Protein AF-A0A3B9GHM7-F1 (afdb_monomer_lite)

Structure (mmCIF, N/CA/C/O backbone):
data_AF-A0A3B9GHM7-F1
#
_entry.id   AF-A0A3B9GHM7-F1
#
loop_
_atom_site.group_PDB
_atom_site.id
_atom_site.type_symbol
_atom_site.label_atom_id
_atom_site.label_alt_id
_atom_site.label_comp_id
_atom_site.label_asym_id
_atom_site.label_entity_id
_atom_site.label_seq_id
_atom_site.pdbx_PDB_ins_code
_atom_site.Cartn_x
_atom_site.Cartn_y
_atom_site.Cartn_z
_atom_site.occupancy
_atom_site.B_iso_or_equiv
_atom_site.auth_seq_id
_atom_site.auth_comp_id
_atom_site.auth_asym_id
_atom_site.auth_atom_id
_atom_site.pdbx_PDB_model_num
ATOM 1 N N . MET A 1 1 ? -2.610 50.079 23.858 1.00 41.28 1 MET A N 1
ATOM 2 C CA . MET A 1 1 ? -3.013 50.509 22.504 1.00 41.28 1 MET A CA 1
ATOM 3 C C . MET A 1 1 ? -2.673 49.371 21.551 1.00 41.28 1 MET A C 1
ATOM 5 O O . MET A 1 1 ? -1.506 49.026 21.486 1.00 41.28 1 MET A O 1
ATOM 9 N N . GLY A 1 2 ? -3.676 48.769 20.901 1.00 42.47 2 GLY A N 1
ATOM 10 C CA . GLY A 1 2 ? -3.501 47.910 19.717 1.00 42.47 2 GLY A CA 1
ATOM 11 C C . GLY A 1 2 ? -3.105 46.447 19.949 1.00 42.47 2 GLY A C 1
ATOM 12 O O . GLY A 1 2 ? -1.959 46.135 20.226 1.00 42.47 2 GLY A O 1
ATOM 13 N N . ILE A 1 3 ? -4.091 45.574 19.783 1.00 46.25 3 ILE A N 1
ATOM 14 C CA . ILE A 1 3 ? -4.112 44.104 19.831 1.00 46.25 3 ILE A CA 1
ATOM 15 C C . ILE A 1 3 ? -3.685 43.440 18.502 1.00 46.25 3 ILE A C 1
ATOM 17 O O . ILE A 1 3 ? -3.921 44.026 17.454 1.00 46.25 3 ILE A O 1
ATOM 21 N N . ALA A 1 4 ? -3.160 42.203 18.601 1.00 46.88 4 ALA A N 1
ATOM 22 C CA . ALA A 1 4 ? -3.225 41.044 17.677 1.00 46.88 4 ALA A CA 1
ATOM 23 C C . ALA A 1 4 ? -2.956 41.262 16.161 1.00 46.88 4 ALA A C 1
ATOM 25 O O . ALA A 1 4 ? -3.544 42.107 15.506 1.00 46.88 4 ALA A O 1
ATOM 26 N N . THR A 1 5 ? -2.195 40.417 15.460 1.00 48.84 5 THR A N 1
ATOM 27 C CA . THR A 1 5 ? -2.688 39.099 15.024 1.00 48.84 5 THR A CA 1
ATOM 28 C C . THR A 1 5 ? -1.543 38.327 14.372 1.00 48.84 5 THR A C 1
ATOM 30 O O . THR A 1 5 ? -1.069 38.675 13.296 1.00 48.84 5 THR A O 1
ATOM 33 N N . GLY A 1 6 ? -1.125 37.251 15.023 1.00 43.59 6 GLY A N 1
ATOM 34 C CA . GLY A 1 6 ? -0.278 36.215 14.451 1.00 43.59 6 GLY A CA 1
ATOM 35 C C . GLY A 1 6 ? -0.836 34.876 14.894 1.00 43.59 6 GLY A C 1
ATOM 36 O O . GLY A 1 6 ? -0.182 34.152 15.637 1.00 43.59 6 GLY A O 1
ATOM 37 N N . CYS A 1 7 ? -2.093 34.602 14.533 1.00 41.62 7 CYS A N 1
ATOM 38 C CA . CYS A 1 7 ? -2.743 33.319 14.771 1.00 41.62 7 CYS A CA 1
ATOM 39 C C . CYS A 1 7 ? -2.025 32.243 13.949 1.00 41.62 7 CYS A C 1
ATOM 41 O O . CYS A 1 7 ? -2.423 31.909 12.837 1.00 41.62 7 CYS A O 1
ATOM 43 N N . ARG A 1 8 ? -0.937 31.708 14.501 1.00 45.16 8 ARG A N 1
ATOM 44 C CA . ARG A 1 8 ? -0.385 30.419 14.107 1.00 45.16 8 ARG A CA 1
ATOM 45 C C . ARG A 1 8 ? -1.374 29.391 14.644 1.00 45.16 8 ARG A C 1
ATOM 47 O O . ARG A 1 8 ? -1.529 29.282 15.856 1.00 45.16 8 ARG A O 1
ATOM 54 N N . ALA A 1 9 ? -2.124 28.781 13.730 1.00 47.12 9 ALA A N 1
ATOM 55 C CA . ALA A 1 9 ? -3.221 27.864 14.006 1.00 47.12 9 ALA A CA 1
ATOM 56 C C . ALA A 1 9 ? -2.912 26.959 15.208 1.00 47.12 9 ALA A C 1
ATOM 58 O O . ALA A 1 9 ? -1.979 26.157 15.177 1.00 47.12 9 ALA A O 1
ATOM 59 N N . LEU A 1 10 ? -3.685 27.142 16.278 1.00 45.12 10 LEU A N 1
ATOM 60 C CA . LEU A 1 10 ? -3.713 26.246 17.422 1.00 45.12 10 LEU A CA 1
ATOM 61 C C . LEU A 1 10 ? -4.266 24.913 16.910 1.00 45.12 10 LEU A C 1
ATOM 63 O O . LEU A 1 10 ? -5.456 24.801 16.617 1.00 45.12 10 LEU A O 1
ATOM 67 N N . TYR A 1 11 ? -3.379 23.937 16.728 1.00 46.44 11 TYR A N 1
ATOM 68 C CA . TYR A 1 11 ? -3.739 22.561 16.412 1.00 46.44 11 TYR A CA 1
ATOM 69 C C . TYR A 1 11 ? -4.412 21.974 17.649 1.00 46.44 11 TYR A C 1
ATOM 71 O O . TYR A 1 11 ? -3.750 21.545 18.589 1.00 46.44 11 TYR A O 1
ATOM 79 N N . ASN A 1 12 ? -5.737 22.045 17.685 1.00 63.19 12 ASN A N 1
ATOM 80 C CA . ASN A 1 12 ? -6.531 21.453 18.746 1.00 63.19 12 ASN A CA 1
ATOM 81 C C . ASN A 1 12 ? -7.598 20.553 18.117 1.00 63.19 12 ASN A C 1
ATOM 83 O O . ASN A 1 12 ? -8.761 20.951 18.055 1.00 63.19 12 ASN A O 1
ATOM 87 N N . PRO A 1 13 ? -7.252 19.356 17.619 1.00 50.50 13 PRO A N 1
ATOM 88 C CA . PRO A 1 13 ? -8.265 18.348 17.417 1.00 50.50 13 PRO A CA 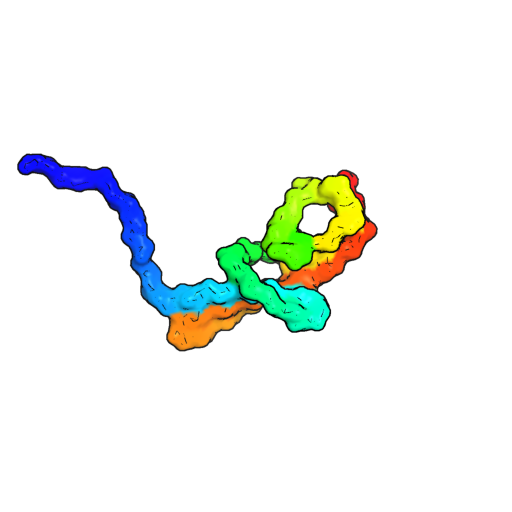1
ATOM 89 C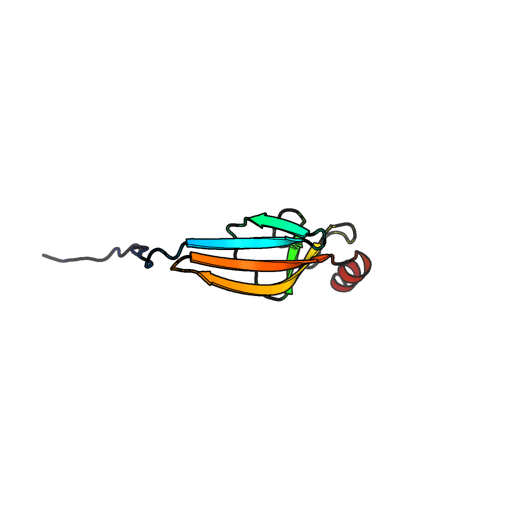 C . PRO A 1 13 ? -8.570 17.722 18.781 1.00 50.50 13 PRO A C 1
ATOM 91 O O . PRO A 1 13 ? -7.690 17.476 19.605 1.00 50.50 13 PRO A O 1
ATOM 94 N N . ILE A 1 14 ? -9.848 17.469 19.031 1.00 51.38 14 ILE A N 1
ATOM 95 C CA . ILE A 1 14 ? -10.282 16.344 19.862 1.00 51.38 14 ILE A CA 1
ATOM 96 C C . ILE A 1 14 ? -9.321 15.185 19.550 1.00 51.38 14 ILE A C 1
ATOM 98 O O . ILE A 1 14 ? -9.115 14.931 18.370 1.00 51.38 14 ILE A O 1
ATOM 102 N N . MET A 1 15 ? -8.657 14.600 20.557 1.00 51.31 15 MET A N 1
ATOM 103 C CA . MET A 1 15 ? -7.639 13.546 20.395 1.00 51.31 15 MET A CA 1
ATOM 104 C C . MET A 1 15 ? -8.223 12.340 19.650 1.00 51.31 15 MET A C 1
ATOM 106 O O . MET A 1 15 ? -8.623 11.363 20.269 1.00 51.31 15 MET A O 1
ATOM 110 N N . THR A 1 16 ? -8.308 12.430 18.332 1.00 58.28 16 THR A N 1
ATOM 111 C CA . THR A 1 16 ? -8.529 11.305 17.448 1.00 58.28 16 THR A CA 1
ATOM 112 C C . THR A 1 16 ? -7.180 10.929 16.898 1.00 58.28 16 THR A C 1
ATOM 114 O O . THR A 1 16 ? -6.637 11.638 16.055 1.00 58.28 16 THR A O 1
ATOM 117 N N . ILE A 1 17 ? -6.595 9.880 17.471 1.00 74.12 17 ILE A N 1
ATOM 118 C CA . ILE A 1 17 ? -5.359 9.289 16.965 1.00 74.12 17 ILE A CA 1
ATOM 119 C C . ILE A 1 17 ? -5.724 8.690 15.607 1.00 74.12 17 ILE A C 1
ATOM 121 O O . ILE A 1 17 ? -6.509 7.747 15.548 1.00 74.12 17 ILE A O 1
ATOM 125 N N . GLU A 1 18 ? -5.254 9.309 14.523 1.00 80.75 18 GLU A N 1
ATOM 126 C CA . GLU A 1 18 ? -5.438 8.801 13.163 1.00 80.75 18 GLU A CA 1
ATOM 127 C C . GLU A 1 18 ? -4.236 7.925 12.812 1.00 80.75 18 GLU A C 1
ATOM 129 O O . GLU A 1 18 ? -3.130 8.429 12.619 1.00 80.75 18 GLU A O 1
ATOM 134 N N . THR A 1 19 ? -4.452 6.617 12.732 1.00 86.94 19 THR A N 1
ATOM 135 C CA . THR A 1 19 ? -3.420 5.649 12.366 1.00 86.94 19 THR A CA 1
ATOM 136 C C . THR A 1 19 ? -3.675 5.180 10.945 1.00 86.94 19 THR A C 1
ATOM 138 O O . THR A 1 19 ? -4.768 4.706 10.620 1.00 86.94 19 THR A O 1
ATOM 141 N N . HIS A 1 20 ? -2.674 5.279 10.074 1.00 89.56 20 HIS A N 1
ATOM 142 C CA . HIS A 1 20 ? -2.797 4.765 8.717 1.00 89.56 20 HIS A CA 1
ATOM 143 C C . HIS A 1 20 ? -2.011 3.476 8.535 1.00 89.56 20 HIS A C 1
ATOM 145 O O . HIS A 1 20 ? -0.836 3.387 8.874 1.00 89.56 20 HIS A O 1
ATOM 151 N N . TRP A 1 21 ? -2.652 2.499 7.907 1.00 90.44 21 TRP A N 1
ATOM 152 C CA . TRP A 1 21 ? -2.119 1.165 7.686 1.00 90.44 21 TRP A CA 1
ATOM 153 C C . TRP A 1 21 ? -2.113 0.841 6.201 1.00 90.44 21 TRP A C 1
ATOM 155 O O . TRP A 1 21 ? -3.167 0.690 5.592 1.00 90.44 21 TRP A O 1
ATOM 165 N N . LEU A 1 22 ? -0.938 0.666 5.617 1.00 91.12 22 LEU A N 1
ATOM 166 C CA . LEU A 1 22 ? -0.753 0.076 4.296 1.00 91.12 22 LEU A CA 1
ATOM 167 C C . LEU A 1 22 ? -0.887 -1.435 4.421 1.00 91.12 22 LEU A C 1
ATOM 169 O O . LEU A 1 22 ? -0.177 -2.047 5.208 1.00 91.12 22 LEU A O 1
ATOM 173 N N . VAL A 1 23 ? -1.794 -2.041 3.666 1.00 91.88 23 VAL A N 1
ATOM 174 C CA . VAL A 1 23 ? -2.010 -3.488 3.635 1.00 91.88 23 VAL A CA 1
ATOM 175 C C . VAL A 1 23 ? -1.573 -3.998 2.272 1.00 91.88 23 VAL A C 1
ATOM 177 O O . VAL A 1 23 ? -2.272 -3.790 1.278 1.00 91.88 23 VAL A O 1
ATOM 180 N N . TYR A 1 24 ? -0.421 -4.659 2.237 1.00 89.31 24 TYR A N 1
ATOM 181 C CA . TYR A 1 24 ? 0.148 -5.260 1.035 1.00 89.31 24 TYR A CA 1
ATOM 182 C C . TYR A 1 24 ? -0.580 -6.563 0.661 1.00 89.31 24 TYR A C 1
ATOM 184 O O . TYR A 1 24 ? -1.190 -7.205 1.525 1.00 89.31 24 TYR A O 1
ATOM 192 N N . PRO A 1 25 ? -0.519 -6.992 -0.615 1.00 86.44 25 PRO A N 1
ATOM 193 C CA . PRO A 1 25 ? -1.169 -8.225 -1.069 1.00 86.44 25 PRO A CA 1
ATOM 194 C C . PRO A 1 25 ? -0.651 -9.496 -0.374 1.00 86.44 25 PRO A C 1
ATOM 196 O O . PRO A 1 25 ? -1.414 -10.450 -0.237 1.00 86.44 25 PRO A O 1
ATOM 199 N N . ASP A 1 26 ? 0.584 -9.496 0.135 1.00 85.38 26 ASP A N 1
ATOM 200 C CA . ASP A 1 26 ? 1.148 -10.579 0.961 1.00 85.38 26 ASP A CA 1
ATOM 201 C C . ASP A 1 26 ? 0.531 -10.668 2.372 1.00 85.38 26 ASP A C 1
ATOM 203 O O . ASP A 1 26 ? 0.825 -11.583 3.139 1.00 85.38 26 ASP A O 1
ATOM 207 N N . GLY A 1 27 ? -0.346 -9.728 2.738 1.00 83.31 27 GLY A N 1
ATOM 208 C CA . GLY A 1 27 ? -0.957 -9.640 4.066 1.00 83.31 27 GLY A CA 1
ATOM 209 C C . GLY A 1 27 ? -0.102 -8.895 5.091 1.00 83.31 27 GLY A C 1
ATOM 210 O O . GLY A 1 27 ? -0.549 -8.698 6.226 1.00 83.31 27 GLY A O 1
ATOM 211 N N . GLU A 1 28 ? 1.089 -8.443 4.691 1.00 86.88 28 GLU A N 1
ATOM 212 C CA . GLU A 1 28 ? 1.923 -7.548 5.482 1.00 86.88 28 GLU A CA 1
ATOM 213 C C . GLU A 1 28 ? 1.235 -6.190 5.656 1.00 86.88 28 GLU A C 1
ATOM 215 O O . GLU A 1 28 ? 0.578 -5.675 4.744 1.00 86.88 28 GLU A O 1
ATOM 220 N N . ARG A 1 29 ? 1.365 -5.623 6.859 1.00 89.31 29 ARG A N 1
ATOM 221 C CA . ARG A 1 29 ? 0.803 -4.319 7.199 1.00 89.31 29 ARG A CA 1
ATOM 222 C C . ARG A 1 29 ? 1.908 -3.395 7.659 1.00 89.31 29 ARG A C 1
ATOM 224 O O . ARG A 1 29 ? 2.682 -3.765 8.537 1.00 89.31 29 ARG A O 1
ATOM 231 N N . GLN A 1 30 ? 1.932 -2.197 7.107 1.00 88.75 30 GLN A N 1
ATOM 232 C CA . GLN A 1 30 ? 2.914 -1.183 7.441 1.00 88.75 30 GLN A CA 1
ATOM 233 C C . GLN A 1 30 ? 2.202 0.093 7.867 1.00 88.75 30 GLN A C 1
ATOM 235 O O . GLN A 1 30 ? 1.349 0.606 7.146 1.00 88.75 30 GLN A O 1
ATOM 240 N N . GLU A 1 31 ? 2.552 0.602 9.041 1.00 88.62 31 GLU A N 1
ATOM 241 C CA . GLU A 1 31 ? 2.067 1.902 9.488 1.00 88.62 31 GLU A CA 1
ATOM 242 C C . GLU A 1 31 ? 2.687 3.011 8.632 1.00 88.62 31 GLU A C 1
ATOM 244 O O . GLU A 1 31 ? 3.862 2.953 8.254 1.00 88.62 31 GLU A O 1
ATOM 249 N N . THR A 1 32 ? 1.891 4.019 8.298 1.00 84.88 32 THR A N 1
ATOM 250 C CA . THR A 1 32 ? 2.356 5.196 7.575 1.00 84.88 32 THR A CA 1
ATOM 251 C C . THR A 1 32 ? 1.765 6.456 8.187 1.00 84.88 32 THR A C 1
ATOM 253 O O . THR A 1 32 ? 0.616 6.497 8.608 1.00 84.88 32 THR A O 1
ATOM 256 N N . ASP A 1 33 ? 2.540 7.530 8.199 1.00 80.56 33 ASP A N 1
ATOM 257 C CA . ASP A 1 33 ? 2.025 8.853 8.568 1.0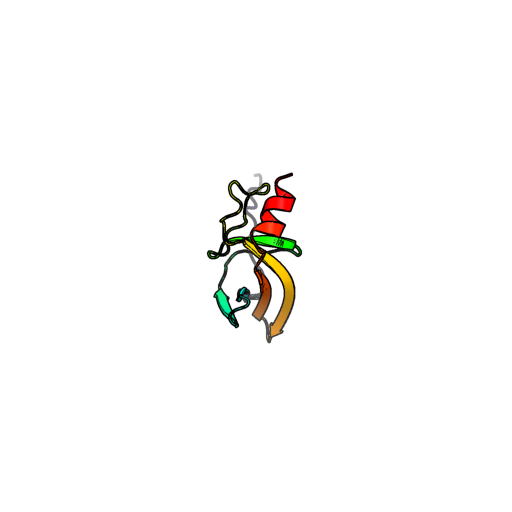0 80.56 33 ASP A CA 1
ATOM 258 C C . ASP A 1 33 ? 1.290 9.510 7.381 1.00 80.56 33 ASP A C 1
ATOM 260 O O . ASP A 1 33 ? 0.704 10.587 7.480 1.00 80.56 33 ASP A O 1
ATOM 264 N N . ARG A 1 34 ? 1.346 8.876 6.201 1.00 80.69 34 ARG A N 1
ATOM 265 C CA . ARG A 1 34 ? 0.857 9.453 4.950 1.00 80.69 34 ARG A CA 1
ATOM 266 C C . ARG A 1 34 ? -0.570 9.017 4.655 1.00 80.69 34 ARG A C 1
ATOM 268 O O . ARG A 1 34 ? -0.883 7.834 4.569 1.00 80.69 34 ARG A O 1
ATOM 275 N N . VAL A 1 35 ? -1.407 10.001 4.352 1.00 81.31 35 VAL A N 1
ATOM 276 C CA . VAL A 1 35 ? -2.753 9.773 3.825 1.00 81.31 35 VAL A CA 1
ATOM 277 C C . VAL A 1 35 ? -2.659 9.442 2.334 1.00 81.31 35 VAL A C 1
ATOM 279 O O . VAL A 1 35 ? -2.310 10.310 1.530 1.00 81.31 35 VAL A O 1
ATOM 282 N N . LEU A 1 36 ? -2.992 8.207 1.954 1.00 83.62 36 LEU A N 1
ATOM 283 C CA . LEU A 1 36 ? -3.153 7.817 0.550 1.00 83.62 36 LEU A CA 1
ATOM 284 C C . LEU A 1 36 ? -4.591 8.040 0.079 1.00 83.62 36 LEU A C 1
ATOM 286 O O . LEU A 1 36 ? -5.538 7.937 0.861 1.00 83.62 36 LEU A O 1
ATOM 290 N N . ARG A 1 37 ? -4.774 8.324 -1.214 1.00 84.06 37 ARG A N 1
ATOM 291 C CA . ARG A 1 37 ? -6.094 8.458 -1.841 1.00 84.06 37 ARG A CA 1
ATOM 292 C C . ARG A 1 37 ? -6.368 7.305 -2.797 1.00 84.06 37 ARG A C 1
ATOM 294 O O . ARG A 1 37 ? -5.488 6.548 -3.189 1.00 84.06 37 ARG A O 1
ATOM 301 N N . MET A 1 38 ? -7.637 7.152 -3.166 1.00 85.38 38 MET A N 1
ATOM 302 C CA . MET A 1 38 ? -8.065 6.149 -4.143 1.00 85.38 38 MET A CA 1
ATOM 303 C C . MET A 1 38 ? -7.262 6.293 -5.442 1.00 85.38 38 MET A C 1
ATOM 305 O O . MET A 1 38 ? -7.200 7.394 -5.988 1.00 85.38 38 MET A O 1
ATOM 309 N N . ASN A 1 39 ? -6.718 5.187 -5.957 1.00 85.25 39 ASN A N 1
ATOM 310 C CA . ASN A 1 39 ? -5.827 5.148 -7.123 1.00 85.25 39 ASN A CA 1
ATOM 311 C C . ASN A 1 39 ? -4.444 5.798 -6.933 1.00 85.25 39 ASN A C 1
ATOM 313 O O . ASN A 1 39 ? -3.726 5.940 -7.923 1.00 85.25 39 ASN A O 1
ATOM 317 N N . ASP A 1 40 ? -4.038 6.167 -5.711 1.00 87.75 40 ASP A N 1
ATOM 318 C CA . ASP A 1 40 ? -2.631 6.500 -5.463 1.00 87.75 40 ASP A CA 1
ATOM 319 C C . ASP A 1 40 ? -1.753 5.289 -5.773 1.00 87.75 40 ASP A C 1
ATOM 321 O O . ASP A 1 40 ? -2.099 4.149 -5.446 1.00 87.75 40 ASP A O 1
ATOM 325 N N . ILE A 1 41 ? -0.610 5.555 -6.398 1.00 88.38 41 ILE A N 1
ATOM 326 C CA . ILE A 1 41 ? 0.399 4.548 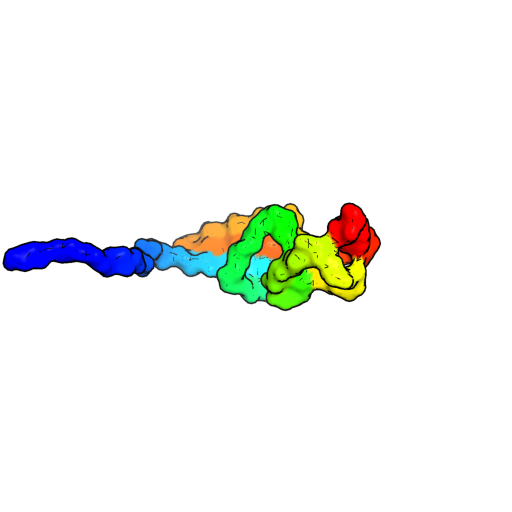-6.700 1.00 88.38 41 ILE A CA 1
ATOM 327 C C . ILE A 1 41 ? 1.583 4.805 -5.783 1.00 88.38 41 ILE A C 1
ATOM 329 O O . ILE A 1 41 ? 2.151 5.895 -5.796 1.00 88.38 41 ILE A O 1
ATOM 333 N N . VAL A 1 42 ? 1.953 3.805 -4.994 1.00 88.19 42 VAL A N 1
ATOM 334 C CA . VAL A 1 42 ? 3.073 3.855 -4.058 1.00 88.19 42 VAL A CA 1
ATOM 335 C C . VAL A 1 42 ? 4.084 2.756 -4.348 1.00 88.19 42 VAL A C 1
ATOM 337 O O . VAL A 1 42 ? 3.748 1.701 -4.864 1.00 88.19 42 VAL A O 1
ATOM 340 N N . ASP A 1 43 ? 5.340 3.006 -4.025 1.00 86.62 43 ASP A N 1
ATOM 341 C CA . ASP A 1 43 ? 6.402 2.007 -4.004 1.00 86.62 43 ASP A CA 1
ATOM 342 C C . ASP A 1 43 ? 6.274 1.085 -2.771 1.00 86.62 43 ASP A C 1
ATOM 344 O O . ASP A 1 43 ? 5.494 1.357 -1.856 1.00 86.62 43 ASP A O 1
ATOM 348 N N . MET A 1 44 ? 7.079 0.021 -2.709 1.00 83.00 44 MET A N 1
ATOM 349 C CA . MET A 1 44 ? 7.206 -0.868 -1.546 1.00 83.00 44 MET A CA 1
ATOM 350 C C . MET A 1 44 ? 7.516 -0.165 -0.214 1.00 83.00 44 MET A C 1
ATOM 352 O O . MET A 1 44 ? 7.303 -0.740 0.844 1.00 83.00 44 MET A O 1
ATOM 356 N N . ASN A 1 45 ? 8.029 1.066 -0.248 1.00 82.25 45 ASN A N 1
ATOM 357 C CA . ASN A 1 45 ? 8.269 1.872 0.948 1.00 82.25 45 ASN A CA 1
ATOM 358 C C . ASN A 1 45 ? 7.062 2.744 1.351 1.00 82.25 45 ASN A C 1
ATOM 360 O O . ASN A 1 45 ? 7.185 3.581 2.245 1.00 82.25 45 ASN A O 1
ATOM 364 N N . GLY A 1 46 ? 5.924 2.639 0.657 1.00 78.50 46 GLY A N 1
ATOM 365 C CA . GLY A 1 46 ? 4.774 3.529 0.850 1.00 78.50 46 GLY A CA 1
ATOM 366 C C . GLY A 1 46 ? 4.993 4.948 0.308 1.00 78.50 46 GLY A C 1
ATOM 367 O O . GLY A 1 46 ? 4.254 5.874 0.648 1.00 78.50 46 GLY A O 1
ATOM 368 N N . ASN A 1 47 ? 6.017 5.146 -0.528 1.00 83.94 47 ASN A N 1
ATOM 369 C CA . ASN A 1 47 ? 6.297 6.432 -1.160 1.00 83.94 47 ASN A CA 1
ATOM 370 C C . ASN A 1 47 ? 5.502 6.575 -2.459 1.00 83.94 47 ASN A C 1
ATOM 372 O O . ASN A 1 47 ? 5.573 5.668 -3.282 1.00 83.94 47 ASN A O 1
ATOM 376 N N . PRO A 1 48 ? 4.799 7.698 -2.691 1.00 83.56 48 PRO A N 1
ATOM 377 C CA . PRO A 1 48 ? 4.066 7.915 -3.925 1.00 83.56 48 PRO A CA 1
ATOM 378 C C . PRO A 1 48 ? 5.033 7.898 -5.104 1.00 83.56 48 PRO A C 1
ATOM 380 O O . PRO A 1 48 ? 6.061 8.582 -5.110 1.00 83.56 48 PRO A O 1
ATOM 383 N N . LEU A 1 49 ? 4.688 7.088 -6.091 1.00 81.56 49 LEU A N 1
ATOM 384 C CA . LEU A 1 49 ? 5.429 6.959 -7.326 1.00 81.56 49 LEU A CA 1
ATOM 385 C C . LEU A 1 49 ? 5.160 8.197 -8.188 1.00 81.56 49 LEU A C 1
ATOM 387 O O . LEU A 1 49 ? 3.994 8.509 -8.446 1.00 81.56 49 LEU A O 1
ATOM 391 N N . PRO A 1 50 ? 6.191 8.890 -8.691 1.00 74.62 50 PRO A N 1
ATOM 392 C CA . PRO A 1 50 ? 5.974 9.851 -9.757 1.00 74.62 50 PRO A CA 1
ATOM 393 C C . PRO A 1 50 ? 5.469 9.106 -11.001 1.00 74.62 50 PRO A C 1
ATOM 395 O O . PRO A 1 50 ? 6.064 8.117 -11.429 1.00 74.62 50 PRO A O 1
ATOM 398 N N . LEU A 1 51 ? 4.360 9.585 -11.568 1.00 73.88 51 LEU A N 1
ATOM 399 C CA . LEU A 1 51 ? 3.827 9.125 -12.848 1.00 73.88 51 LEU A CA 1
ATOM 400 C C . LEU A 1 51 ? 4.148 10.182 -13.922 1.00 73.88 51 LEU A C 1
ATOM 402 O O . LEU A 1 51 ? 3.880 11.363 -13.684 1.00 73.88 51 LEU A O 1
ATOM 406 N N . PRO A 1 52 ? 4.698 9.802 -15.091 1.00 73.81 52 PRO A N 1
ATOM 407 C CA . PRO A 1 52 ? 5.007 8.437 -15.512 1.00 73.81 52 PRO A CA 1
ATOM 408 C C . PRO A 1 52 ? 6.210 7.849 -14.745 1.00 73.81 52 PRO A C 1
ATOM 410 O O . PRO A 1 52 ? 7.168 8.570 -14.454 1.00 73.81 52 PRO A O 1
ATOM 413 N N . PRO A 1 53 ? 6.174 6.547 -14.415 1.00 69.19 53 PRO A N 1
ATOM 414 C CA . PRO A 1 53 ? 7.279 5.887 -13.736 1.00 69.19 53 PRO A CA 1
ATOM 415 C C . PRO A 1 53 ? 8.526 5.899 -14.630 1.00 69.19 53 PRO A C 1
ATOM 417 O O . PRO A 1 53 ? 8.412 5.727 -15.843 1.00 69.19 53 PRO A O 1
ATOM 420 N N . PRO A 1 54 ? 9.733 6.072 -14.066 1.00 69.31 54 PRO A N 1
ATOM 421 C CA . PRO A 1 54 ? 10.963 6.127 -14.854 1.00 69.31 54 PRO A CA 1
ATOM 422 C C . PRO A 1 54 ? 11.378 4.761 -15.425 1.00 69.31 54 PRO A C 1
ATOM 424 O O . PRO A 1 54 ? 12.209 4.699 -16.329 1.00 69.31 54 PRO A O 1
ATOM 427 N N . THR A 1 55 ? 10.860 3.650 -14.892 1.00 72.44 55 THR A N 1
ATOM 428 C CA . THR A 1 55 ? 11.190 2.287 -15.341 1.00 72.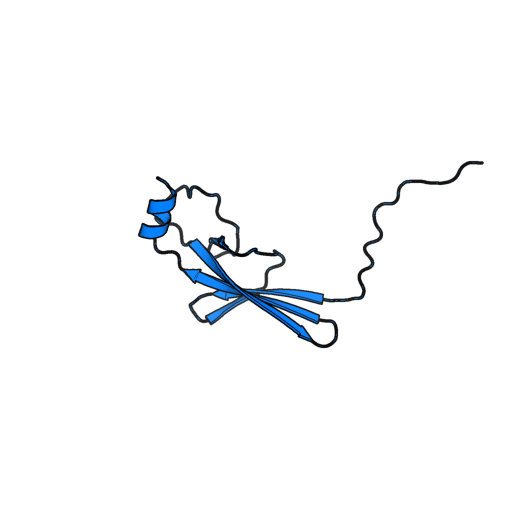44 55 THR A CA 1
ATOM 429 C C . THR A 1 55 ? 10.017 1.340 -15.078 1.00 72.44 55 THR A C 1
ATOM 431 O O . THR A 1 55 ? 9.400 1.396 -14.018 1.00 72.44 55 THR A O 1
ATOM 434 N N . ASP A 1 56 ? 9.762 0.418 -16.008 1.00 70.19 56 ASP A N 1
ATOM 435 C CA . ASP A 1 56 ? 8.755 -0.652 -15.905 1.00 70.19 56 ASP A CA 1
ATOM 436 C C . ASP A 1 56 ? 9.089 -1.729 -14.852 1.00 70.19 56 ASP A C 1
ATOM 438 O O . ASP A 1 56 ? 8.226 -2.501 -14.447 1.00 70.19 56 ASP A O 1
ATOM 442 N N . ARG A 1 57 ? 10.338 -1.768 -14.373 1.00 72.12 57 ARG A N 1
ATOM 443 C CA . ARG A 1 57 ? 10.850 -2.734 -13.385 1.00 72.12 57 ARG A CA 1
ATOM 444 C C . ARG A 1 57 ? 10.606 -2.334 -11.928 1.00 72.12 57 ARG A C 1
ATOM 446 O O . ARG A 1 57 ? 11.114 -3.006 -11.033 1.00 72.12 57 ARG A O 1
ATOM 453 N N . MET A 1 58 ? 9.909 -1.229 -11.677 1.00 79.88 58 MET A N 1
ATOM 454 C CA . MET A 1 58 ? 9.674 -0.747 -10.317 1.00 79.88 58 MET A CA 1
ATOM 455 C C . MET A 1 58 ? 8.494 -1.483 -9.676 1.00 79.88 58 MET A C 1
ATOM 457 O O . MET A 1 58 ? 7.497 -1.760 -10.341 1.00 79.88 58 MET A O 1
ATOM 461 N N . ILE A 1 59 ? 8.607 -1.803 -8.384 1.00 83.00 59 ILE A N 1
ATOM 462 C CA . ILE A 1 59 ? 7.520 -2.436 -7.632 1.00 83.00 59 ILE A CA 1
ATOM 463 C C . ILE A 1 59 ? 6.543 -1.335 -7.235 1.00 83.00 59 ILE A C 1
ATOM 465 O O . ILE A 1 59 ? 6.794 -0.570 -6.309 1.00 83.00 59 ILE A O 1
ATOM 469 N N . ALA A 1 60 ? 5.441 -1.250 -7.968 1.00 87.06 60 ALA A N 1
ATOM 470 C CA . ALA A 1 60 ? 4.396 -0.275 -7.730 1.00 87.06 60 ALA A CA 1
ATOM 471 C C . ALA A 1 60 ? 3.154 -0.965 -7.171 1.00 87.06 60 ALA A C 1
ATOM 473 O O . ALA A 1 60 ? 2.756 -2.039 -7.618 1.00 87.06 60 ALA A O 1
ATOM 474 N N . TYR A 1 61 ? 2.519 -0.311 -6.216 1.00 90.44 61 TYR A N 1
ATOM 475 C CA . TYR A 1 61 ? 1.303 -0.748 -5.571 1.00 90.44 61 TYR A CA 1
ATOM 476 C C . TYR A 1 61 ? 0.225 0.311 -5.753 1.00 90.44 61 TYR A C 1
ATOM 478 O O . TYR A 1 61 ? 0.453 1.479 -5.450 1.00 90.44 61 TYR A O 1
ATOM 486 N N . ARG A 1 62 ? -0.958 -0.079 -6.226 1.00 90.56 62 ARG A N 1
ATOM 487 C CA . ARG A 1 62 ? -2.108 0.824 -6.346 1.00 90.56 62 ARG A CA 1
ATOM 488 C C . ARG A 1 62 ? -3.005 0.690 -5.129 1.00 90.56 62 ARG A C 1
ATOM 490 O O . ARG A 1 62 ? -3.333 -0.420 -4.716 1.00 90.56 62 ARG A O 1
ATOM 497 N N . LEU A 1 63 ? -3.479 1.813 -4.598 1.00 90.94 63 LEU A N 1
ATOM 498 C CA . LEU A 1 63 ? -4.577 1.800 -3.644 1.00 90.94 63 LEU A CA 1
ATOM 499 C C . LEU A 1 63 ? -5.885 1.454 -4.360 1.00 90.94 63 LEU A C 1
ATOM 501 O O . LEU A 1 63 ? -6.466 2.296 -5.050 1.00 90.94 63 LEU A O 1
ATOM 505 N N . TYR A 1 64 ? -6.372 0.236 -4.150 1.00 90.50 64 TYR A N 1
ATOM 506 C CA . TYR A 1 64 ? -7.626 -0.231 -4.748 1.00 90.50 64 TYR A CA 1
ATOM 507 C C . TYR A 1 64 ? -8.800 -0.169 -3.775 1.00 90.50 64 TYR A C 1
ATOM 509 O O . TYR A 1 64 ? -9.961 -0.099 -4.182 1.00 90.50 64 TYR A O 1
ATOM 517 N N . LYS A 1 65 ? -8.514 -0.201 -2.470 1.00 90.25 65 LYS A N 1
ATOM 518 C CA . LYS A 1 65 ? -9.543 -0.212 -1.438 1.00 90.25 65 LYS A CA 1
ATOM 519 C C . LYS A 1 65 ? -9.070 0.528 -0.198 1.00 90.25 65 LYS A C 1
ATOM 521 O O . LYS A 1 65 ? -7.980 0.309 0.308 1.00 90.25 65 LYS A O 1
ATOM 526 N N . MET A 1 66 ? -9.940 1.380 0.320 1.00 90.38 66 MET A N 1
ATOM 527 C CA . MET A 1 66 ? -9.741 2.088 1.577 1.00 90.38 66 MET A CA 1
ATOM 528 C C . MET A 1 66 ? -10.824 1.650 2.556 1.00 90.38 66 MET A C 1
ATOM 530 O O . MET A 1 66 ? -12.000 1.571 2.196 1.00 90.38 66 MET A O 1
ATOM 534 N N . ARG A 1 67 ? -10.437 1.356 3.793 1.00 89.50 67 ARG A N 1
ATOM 535 C CA . ARG A 1 67 ? -11.359 1.042 4.878 1.00 89.50 67 ARG A CA 1
ATOM 536 C C . ARG A 1 67 ? -11.058 1.948 6.056 1.00 89.50 67 ARG A C 1
ATOM 538 O O . ARG A 1 67 ? -9.947 1.953 6.561 1.00 89.50 67 ARG A O 1
ATOM 545 N N . ARG A 1 68 ? -12.076 2.672 6.496 1.00 88.12 68 ARG A N 1
ATOM 546 C CA . ARG A 1 68 ? -12.037 3.507 7.690 1.00 88.12 68 ARG A CA 1
ATOM 547 C C . ARG A 1 68 ? -12.683 2.747 8.842 1.00 88.12 68 ARG A C 1
ATOM 549 O O . ARG A 1 68 ? -13.779 2.212 8.671 1.00 88.12 68 ARG A O 1
ATOM 556 N N . VAL A 1 69 ? -12.003 2.675 9.973 1.00 88.31 69 VAL A N 1
ATOM 557 C CA . VAL A 1 69 ? -12.493 2.070 11.208 1.00 88.31 69 VAL A CA 1
ATOM 558 C C . VAL A 1 69 ? -12.383 3.129 12.293 1.00 88.31 69 VAL A C 1
ATOM 560 O O . VAL A 1 69 ? -11.311 3.659 12.536 1.00 88.31 69 VAL A O 1
ATOM 563 N N . GLU A 1 70 ? -13.513 3.483 12.892 1.00 83.81 70 GLU A N 1
ATOM 564 C CA . GLU A 1 70 ? -13.570 4.421 14.013 1.00 83.81 70 GLU A CA 1
ATOM 565 C C . GLU A 1 70 ? -13.862 3.622 15.279 1.00 83.81 70 GLU A C 1
ATOM 567 O O . GLU A 1 70 ? -14.953 3.064 15.419 1.00 83.81 70 GLU A O 1
ATOM 572 N N . GLU A 1 71 ? -12.906 3.561 16.203 1.00 74.88 71 GLU A N 1
ATOM 573 C CA . GLU A 1 71 ? -13.069 2.906 17.500 1.00 74.88 71 GLU A CA 1
ATOM 574 C C . GLU A 1 71 ? -12.770 3.877 18.636 1.00 74.88 71 GLU A C 1
ATOM 576 O O . GLU A 1 71 ? -11.656 4.342 18.781 1.00 74.88 71 GLU A O 1
ATOM 581 N N . ARG A 1 72 ? -13.770 4.179 19.479 1.00 69.25 72 ARG A N 1
ATOM 582 C CA . ARG A 1 72 ? -13.604 4.889 20.771 1.00 69.25 72 ARG A CA 1
ATOM 583 C C . ARG A 1 72 ? -12.733 6.165 20.755 1.00 69.25 72 ARG A C 1
ATOM 585 O O . ARG A 1 72 ? -12.207 6.550 21.794 1.00 69.25 72 ARG A O 1
ATOM 592 N N . GLY A 1 73 ? -12.676 6.878 19.632 1.00 72.88 73 GLY A N 1
ATOM 593 C CA . GLY A 1 73 ? -11.833 8.070 19.489 1.00 72.88 73 GLY A CA 1
ATOM 594 C C . GLY A 1 73 ? -10.467 7.788 18.863 1.00 72.88 73 GLY A C 1
ATOM 595 O O . GLY A 1 73 ? -9.608 8.647 18.897 1.00 72.88 73 GLY A O 1
ATOM 596 N N . GLU A 1 74 ? -10.264 6.626 18.267 1.00 73.44 74 GLU A N 1
ATOM 597 C CA . GLU A 1 74 ? -9.135 6.271 17.414 1.00 73.44 74 GLU A CA 1
ATOM 598 C C . GLU A 1 74 ? -9.688 6.004 16.010 1.00 73.44 74 GLU A C 1
ATOM 600 O O . GLU A 1 74 ? -10.777 5.442 15.837 1.00 73.44 74 GLU A O 1
ATOM 605 N N . LEU A 1 75 ? -8.979 6.499 15.002 1.00 84.25 75 LEU A N 1
ATOM 606 C CA . LEU A 1 75 ? -9.347 6.377 13.605 1.00 84.25 75 LEU A CA 1
ATOM 607 C C . LEU A 1 75 ? -8.283 5.552 12.889 1.00 84.25 75 LEU A C 1
ATOM 609 O O . LEU A 1 75 ? -7.215 6.060 12.567 1.00 84.25 75 LEU A O 1
ATOM 613 N N . ASP A 1 76 ? -8.604 4.309 12.564 1.00 88.56 76 ASP A N 1
ATOM 614 C CA . ASP A 1 76 ? -7.744 3.448 11.766 1.00 88.56 76 ASP A CA 1
ATOM 615 C C . ASP A 1 76 ? -8.150 3.495 10.292 1.00 88.56 76 ASP A C 1
ATOM 617 O O . ASP A 1 76 ? -9.262 3.131 9.890 1.00 88.56 76 ASP A O 1
ATOM 621 N N . LEU A 1 77 ? -7.218 3.914 9.447 1.00 89.81 77 LEU A N 1
ATOM 622 C CA . LEU A 1 77 ? -7.367 3.951 8.000 1.00 89.81 77 LEU A CA 1
ATOM 623 C C . LEU A 1 77 ? -6.551 2.819 7.382 1.00 89.81 77 LEU A C 1
ATOM 625 O O . LEU A 1 77 ? -5.336 2.903 7.258 1.00 89.81 77 LEU A O 1
ATOM 629 N N . LEU A 1 78 ? -7.230 1.751 6.967 1.00 91.19 78 LEU A N 1
ATOM 630 C CA . LEU A 1 78 ? -6.618 0.626 6.271 1.00 91.19 78 LEU A CA 1
ATOM 631 C C . LEU A 1 78 ? -6.661 0.848 4.759 1.00 91.19 78 LEU A C 1
ATOM 633 O O . LEU A 1 78 ? -7.712 0.801 4.112 1.00 91.19 78 LEU A O 1
ATOM 637 N N . PHE A 1 79 ? -5.484 1.059 4.202 1.00 91.88 79 PHE A N 1
ATOM 638 C CA . PHE A 1 79 ? -5.192 1.253 2.799 1.00 91.88 79 PHE A CA 1
ATOM 639 C C . PHE A 1 79 ? -4.778 -0.075 2.169 1.00 91.88 79 PHE A C 1
ATOM 641 O O . PHE A 1 79 ? -3.644 -0.515 2.304 1.00 91.88 79 PHE A O 1
ATOM 648 N N . TYR A 1 80 ? -5.700 -0.732 1.475 1.00 92.12 80 TYR A N 1
ATOM 649 C CA . TYR A 1 80 ? -5.420 -1.973 0.766 1.00 92.12 80 TYR A CA 1
ATOM 650 C C . TYR A 1 80 ? -4.779 -1.683 -0.586 1.00 92.12 80 TYR A C 1
ATOM 652 O O . TYR A 1 80 ? -5.347 -0.996 -1.445 1.00 92.12 80 TYR A O 1
ATOM 660 N N . LEU A 1 81 ? -3.599 -2.259 -0.750 1.00 91.38 81 LEU A N 1
ATOM 661 C CA . LEU A 1 81 ? -2.746 -2.121 -1.907 1.00 91.38 81 LEU A CA 1
ATOM 662 C C . LEU A 1 81 ? -2.835 -3.372 -2.789 1.00 91.38 81 LEU A C 1
ATOM 664 O O . LEU A 1 81 ? -2.899 -4.497 -2.295 1.00 91.38 81 LEU A O 1
ATOM 668 N N . GLU A 1 82 ? -2.835 -3.173 -4.102 1.00 91.75 82 GLU A N 1
ATOM 669 C CA . GLU A 1 82 ? -2.679 -4.230 -5.104 1.00 91.75 82 GLU A CA 1
ATOM 670 C C . GLU A 1 82 ? -1.343 -4.048 -5.826 1.00 91.75 82 GLU A C 1
ATOM 672 O O . GLU A 1 82 ? -0.947 -2.919 -6.113 1.00 91.75 82 GLU A O 1
ATOM 677 N N . LEU A 1 83 ? -0.633 -5.141 -6.110 1.00 89.62 83 LEU A N 1
ATOM 678 C CA . LEU A 1 83 ? 0.608 -5.090 -6.883 1.00 89.62 83 LEU A CA 1
ATOM 679 C C . LEU A 1 83 ? 0.283 -4.770 -8.344 1.00 89.62 83 LEU A C 1
ATOM 681 O O . LEU A 1 83 ? -0.399 -5.550 -9.011 1.00 89.62 83 LEU A O 1
ATOM 685 N N . ILE A 1 84 ? 0.814 -3.659 -8.848 1.00 88.06 84 ILE A N 1
ATOM 686 C CA . ILE A 1 84 ? 0.740 -3.315 -10.264 1.00 88.06 84 ILE A CA 1
ATOM 687 C C . ILE A 1 84 ? 1.833 -4.101 -10.992 1.00 88.06 84 ILE A C 1
ATOM 689 O O . ILE A 1 84 ? 3.020 -3.944 -10.689 1.00 88.06 84 I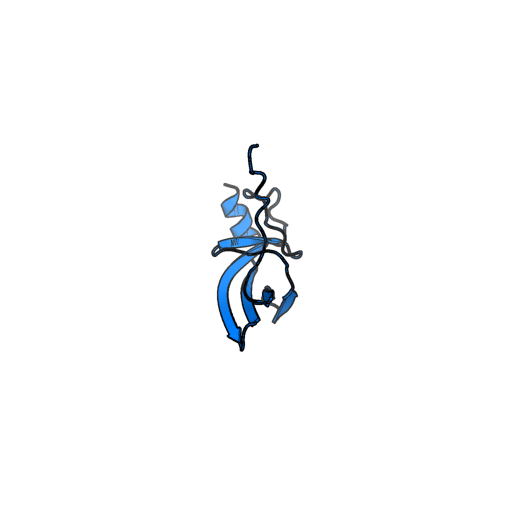LE A O 1
ATOM 693 N N . PRO A 1 85 ? 1.479 -4.946 -11.968 1.00 86.06 85 PRO A N 1
ATOM 694 C CA . PRO A 1 85 ? 2.474 -5.667 -12.736 1.00 86.06 85 PRO A CA 1
ATOM 695 C C . PRO A 1 85 ? 3.207 -4.733 -13.712 1.00 86.06 85 PRO A C 1
ATOM 697 O O . PRO A 1 85 ? 2.635 -3.780 -14.242 1.00 86.06 85 PRO A O 1
ATOM 700 N N . ALA A 1 86 ? 4.464 -5.062 -14.022 1.00 82.75 86 ALA A N 1
ATOM 701 C CA . ALA A 1 86 ? 5.338 -4.271 -14.897 1.00 82.75 86 ALA A CA 1
ATOM 702 C C . ALA A 1 86 ? 4.715 -3.917 -16.261 1.00 82.75 86 ALA A C 1
ATOM 704 O O . ALA A 1 86 ? 4.953 -2.839 -16.796 1.00 82.75 86 ALA A O 1
ATOM 705 N N . TRP A 1 87 ? 3.892 -4.806 -16.828 1.00 82.19 87 TRP A N 1
ATOM 706 C CA . TRP A 1 87 ? 3.219 -4.559 -18.107 1.00 82.19 87 TRP A CA 1
ATOM 707 C C . TRP A 1 87 ? 2.131 -3.480 -18.008 1.00 82.19 87 TRP A C 1
ATOM 709 O O . TRP A 1 87 ? 1.967 -2.704 -18.949 1.00 82.19 87 TRP A O 1
ATOM 719 N N . GLU A 1 88 ? 1.412 -3.400 -16.882 1.00 84.19 88 GLU A N 1
ATOM 720 C CA . GLU A 1 88 ? 0.411 -2.355 -16.635 1.00 84.19 88 GLU A CA 1
ATOM 721 C C . GLU A 1 88 ? 1.127 -1.025 -16.395 1.00 84.19 88 GLU A C 1
ATOM 723 O O . GLU A 1 88 ? 0.790 -0.018 -17.017 1.00 84.19 88 GLU A O 1
ATOM 728 N N . LEU A 1 89 ? 2.208 -1.053 -15.608 1.00 81.75 89 LEU A N 1
ATOM 729 C CA . LEU A 1 89 ? 3.065 0.103 -15.358 1.00 81.75 89 LEU A CA 1
ATOM 730 C C . LEU A 1 89 ? 3.667 0.669 -16.660 1.00 81.75 89 LEU A C 1
ATOM 732 O O . LEU A 1 89 ? 3.595 1.871 -16.908 1.00 81.75 89 LEU A O 1
ATOM 736 N N . ALA A 1 90 ? 4.180 -0.199 -17.538 1.00 80.81 90 ALA A N 1
ATOM 737 C CA . ALA A 1 90 ? 4.690 0.170 -18.860 1.00 80.81 90 ALA A CA 1
ATOM 738 C C . ALA A 1 90 ? 3.600 0.742 -19.781 1.00 80.81 90 ALA A C 1
ATOM 740 O O . ALA A 1 90 ? 3.889 1.582 -20.635 1.00 80.81 90 ALA A O 1
ATOM 741 N N . SER A 1 91 ? 2.341 0.321 -19.614 1.00 82.25 91 SER A N 1
ATOM 742 C CA . SER A 1 91 ? 1.217 0.902 -20.351 1.00 82.25 91 SER A CA 1
ATOM 743 C C . SER A 1 91 ? 0.907 2.336 -19.910 1.00 82.25 91 SER A C 1
ATOM 745 O O . SER A 1 91 ? 0.403 3.101 -20.726 1.00 82.25 91 SER A O 1
ATOM 747 N N . MET A 1 92 ? 1.215 2.716 -18.663 1.00 75.69 92 MET A N 1
ATOM 748 C CA . MET A 1 92 ? 1.032 4.084 -18.149 1.00 75.69 92 MET A CA 1
ATOM 749 C C . MET A 1 92 ? 2.134 5.055 -18.602 1.00 75.69 92 MET A C 1
ATOM 751 O O . MET A 1 92 ? 1.993 6.263 -18.437 1.00 75.69 92 MET A O 1
ATOM 755 N N . MET A 1 93 ? 3.239 4.540 -19.150 1.00 72.31 93 MET A N 1
ATOM 756 C CA . MET A 1 93 ? 4.355 5.341 -19.669 1.00 72.31 93 MET A CA 1
ATOM 757 C C . MET A 1 93 ? 4.138 5.823 -21.114 1.00 72.31 93 MET A C 1
ATOM 759 O O . MET A 1 93 ? 4.999 6.528 -21.642 1.00 72.31 93 MET A O 1
ATOM 763 N N . ARG A 1 94 ? 3.055 5.395 -21.773 1.00 61.81 94 ARG A N 1
ATOM 764 C CA . ARG A 1 94 ? 2.824 5.589 -23.208 1.00 61.81 94 ARG A CA 1
ATOM 765 C C . ARG A 1 94 ? 1.870 6.741 -23.508 1.00 61.81 94 ARG A C 1
ATOM 767 O O . ARG A 1 94 ? 0.883 6.898 -22.762 1.00 61.81 94 ARG A O 1
#

Radius of gyration: 18.4 Å; chains: 1; bounding box: 25×61×46 Å

Foldseek 3Di:
DDDDDDCPDDPDDPQAAEWEWEQEPVRDIDTDPDDDDAQFKAAPVRHGAPPLHPALPGFIWTQHDWDWDDDPRYIYIYGYTDTDHSVNSVVRND

pLDDT: mean 77.44, std 14.9, range [41.28, 92.12]

Secondary structure (DSSP, 8-state):
----------------EEEEEEE-TTS-EEEESS---TT-EEETTSPBPPSS-S-TTS-EEEEEEEEEEEETTEEEEEEEEEEEPHHHHHHTT-

Sequence (94 aa):
MGIATGCRALYNPIMTIETHWLVYPDGERQETDRVLRMNDIVDMNGNPLPLPPPTDRMIAYRLYKMRRVEERGELDLLFYLELIPAWELASMMR